Protein AF-A0A809YJ15-F1 (afdb_monomer)

Nearest PDB structures (foldseek):
  1y7y-assembly1_A  TM=7.885E-01  e=1.763E-01  Aeromonas hydrophila
  1y7y-assembly1_B  TM=7.933E-01  e=2.260E-01  Aeromonas hydrophila
  2ef8-assembly1_B  TM=7.068E-01  e=1.657E-01  Peduovirus P2
  4iwr-assembly1_B  TM=7.334E-01  e=2.723E-01  Enterobacter sp. RFL1396
  2b5a-assembly1_A  TM=6.409E-01  e=2.723E-01  [Bacillus] caldolyticus

pLDDT: mean 91.54, std 12.84, range [38.34, 98.5]

Organism: NCBI:txid1355477

Structure (mmCIF, N/CA/C/O backbone):
data_AF-A0A809YJ15-F1
#
_entry.id   AF-A0A809YJ15-F1
#
loop_
_atom_site.group_PDB
_atom_site.id
_atom_site.type_symbol
_atom_site.label_atom_id
_atom_site.label_alt_id
_atom_site.label_comp_id
_atom_site.label_asym_id
_atom_site.label_entity_id
_atom_site.label_seq_id
_atom_site.pdbx_PDB_ins_code
_atom_site.Cartn_x
_atom_site.Cartn_y
_atom_site.Cartn_z
_atom_site.o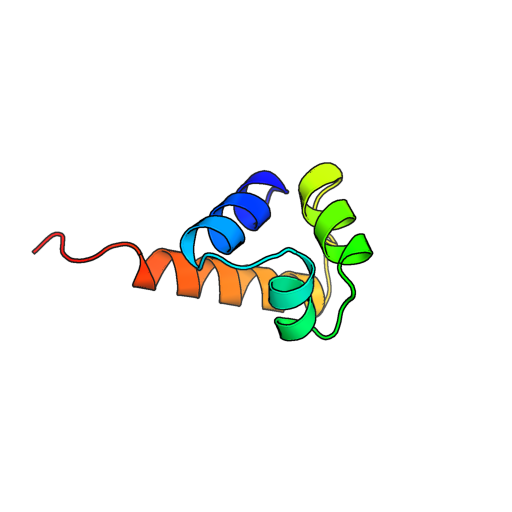ccupancy
_atom_sit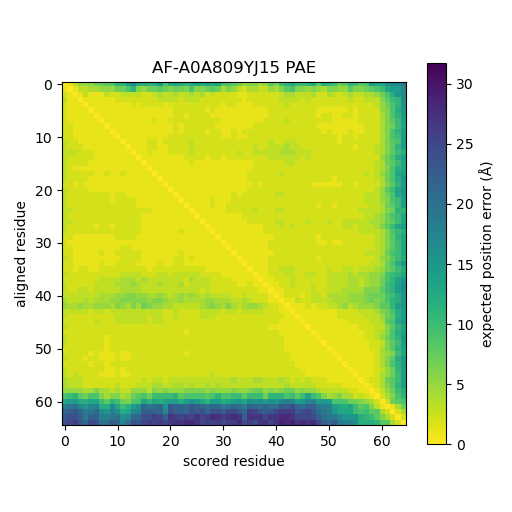e.B_iso_or_equiv
_atom_site.auth_seq_id
_atom_site.auth_comp_id
_atom_site.auth_asym_id
_atom_site.auth_atom_id
_atom_site.pdbx_PDB_model_num
ATOM 1 N N . MET A 1 1 ? 9.271 9.831 1.006 1.00 75.69 1 MET A N 1
ATOM 2 C CA . MET A 1 1 ? 8.393 8.897 1.740 1.00 75.69 1 MET A CA 1
ATOM 3 C C . MET A 1 1 ? 9.228 7.733 2.185 1.00 75.69 1 MET A C 1
ATOM 5 O O . MET A 1 1 ? 10.014 7.238 1.386 1.00 75.69 1 MET A O 1
ATOM 9 N N . ASP A 1 2 ? 9.042 7.346 3.434 1.00 89.62 2 ASP A N 1
ATOM 10 C CA . ASP A 1 2 ? 9.784 6.272 4.079 1.00 89.62 2 ASP A CA 1
ATOM 11 C C . ASP A 1 2 ? 8.903 5.021 4.241 1.00 89.62 2 ASP A C 1
ATOM 13 O O . ASP A 1 2 ? 7.674 5.133 4.277 1.00 89.62 2 ASP A O 1
ATOM 17 N N . GLY A 1 3 ? 9.517 3.842 4.347 1.00 93.44 3 GLY A N 1
ATOM 18 C CA . GLY A 1 3 ? 8.827 2.571 4.578 1.00 93.44 3 GLY A CA 1
ATOM 19 C C . GLY A 1 3 ? 8.011 2.572 5.873 1.00 93.44 3 GLY A C 1
ATOM 20 O O . GLY A 1 3 ? 6.897 2.047 5.903 1.00 93.44 3 GLY A O 1
ATOM 21 N N . ASP A 1 4 ? 8.489 3.270 6.905 1.00 95.69 4 ASP A N 1
ATOM 22 C CA . ASP A 1 4 ? 7.762 3.438 8.166 1.00 95.69 4 ASP A CA 1
ATOM 23 C C . ASP A 1 4 ? 6.445 4.210 8.002 1.00 95.69 4 ASP A C 1
ATOM 25 O O . ASP A 1 4 ? 5.478 3.943 8.715 1.00 95.69 4 ASP A O 1
ATOM 29 N N . MET A 1 5 ? 6.358 5.142 7.044 1.00 95.19 5 MET A N 1
ATOM 30 C CA . MET A 1 5 ? 5.100 5.846 6.763 1.00 95.19 5 MET A CA 1
ATOM 31 C C . MET A 1 5 ? 4.049 4.903 6.172 1.00 95.19 5 MET A C 1
ATOM 33 O O . MET A 1 5 ? 2.871 5.018 6.497 1.00 95.19 5 MET A O 1
ATOM 37 N N . ILE A 1 6 ? 4.480 3.966 5.325 1.00 96.50 6 ILE A N 1
ATOM 38 C CA . ILE A 1 6 ? 3.606 2.970 4.694 1.00 96.50 6 ILE A CA 1
ATOM 39 C C . ILE A 1 6 ? 3.077 2.009 5.756 1.00 96.50 6 ILE A C 1
ATOM 41 O O . ILE A 1 6 ? 1.869 1.792 5.835 1.00 96.50 6 ILE A O 1
ATOM 45 N N . ARG A 1 7 ? 3.969 1.512 6.626 1.00 97.50 7 ARG A N 1
ATOM 46 C CA . ARG A 1 7 ? 3.596 0.642 7.746 1.00 97.50 7 ARG A CA 1
ATOM 47 C C . ARG A 1 7 ? 2.554 1.305 8.648 1.00 97.50 7 ARG A C 1
ATOM 49 O O . ARG A 1 7 ? 1.511 0.712 8.900 1.00 97.50 7 ARG A O 1
ATOM 56 N N . ARG A 1 8 ? 2.803 2.551 9.071 1.00 96.38 8 ARG A N 1
ATOM 57 C CA . ARG A 1 8 ? 1.868 3.310 9.919 1.00 96.38 8 ARG A CA 1
ATOM 58 C C . ARG A 1 8 ? 0.515 3.508 9.247 1.00 96.38 8 ARG A C 1
ATOM 60 O O . ARG A 1 8 ? -0.506 3.288 9.883 1.00 96.38 8 ARG A O 1
ATOM 67 N N . ALA A 1 9 ? 0.491 3.897 7.972 1.00 96.44 9 ALA A N 1
ATOM 68 C CA . ALA A 1 9 ? -0.763 4.093 7.247 1.00 96.44 9 ALA A CA 1
ATOM 69 C C . ALA A 1 9 ? -1.590 2.802 7.175 1.00 96.44 9 ALA A C 1
ATOM 71 O O . ALA A 1 9 ? -2.793 2.835 7.413 1.00 96.44 9 ALA A O 1
ATOM 72 N N . ARG A 1 10 ? -0.939 1.664 6.912 1.00 97.19 10 ARG A N 1
ATOM 73 C CA . ARG A 1 10 ? -1.580 0.347 6.920 1.00 97.19 10 ARG A CA 1
ATOM 74 C C . ARG A 1 10 ? -2.138 -0.018 8.302 1.00 97.19 10 ARG A C 1
ATOM 76 O O . ARG A 1 10 ? -3.252 -0.522 8.399 1.00 97.19 10 ARG A O 1
ATOM 83 N N . GLU A 1 11 ? -1.369 0.219 9.361 1.00 96.75 11 GLU A N 1
ATOM 84 C CA . GLU A 1 11 ? -1.781 -0.073 10.742 1.00 96.75 11 GLU A CA 1
ATOM 85 C C . GLU A 1 11 ? -2.953 0.800 11.195 1.00 96.75 11 GLU A C 1
ATOM 87 O O . GLU A 1 11 ? -3.867 0.297 11.841 1.00 96.75 11 GLU A O 1
ATOM 92 N N . ILE A 1 12 ? -2.973 2.071 10.789 1.00 96.06 12 ILE A N 1
ATOM 93 C CA . ILE A 1 12 ? -4.082 3.001 11.031 1.00 96.06 12 ILE A CA 1
ATOM 94 C C . ILE A 1 12 ? -5.404 2.464 10.470 1.00 96.06 12 ILE A C 1
ATOM 96 O O . ILE A 1 12 ? -6.432 2.544 11.135 1.00 96.06 12 ILE A O 1
ATOM 100 N N . VAL A 1 13 ? -5.386 1.907 9.256 1.00 95.62 13 VAL A N 1
ATOM 101 C CA . VAL A 1 13 ? -6.587 1.322 8.636 1.00 95.62 13 VAL A CA 1
ATOM 102 C C . VAL A 1 13 ? -6.834 -0.131 9.058 1.00 95.62 13 VAL A C 1
ATOM 104 O O . VAL A 1 13 ? -7.805 -0.736 8.614 1.00 95.62 13 VAL A O 1
ATOM 107 N N . GLY A 1 14 ? -5.977 -0.702 9.913 1.00 97.38 14 GLY A N 1
ATOM 108 C CA . GLY A 1 14 ? -6.110 -2.069 10.419 1.00 97.38 14 GLY A CA 1
ATOM 109 C C . GLY A 1 14 ? -5.895 -3.163 9.368 1.00 97.38 14 GLY A C 1
ATOM 110 O O . GLY A 1 14 ? -6.376 -4.282 9.538 1.00 97.38 14 GLY A O 1
ATOM 111 N N . GLU A 1 15 ? -5.193 -2.868 8.271 1.00 97.44 15 GLU A N 1
ATOM 112 C CA . GLU A 1 15 ? -5.035 -3.805 7.156 1.00 97.44 15 GLU A CA 1
ATOM 113 C C . GLU A 1 15 ? -3.805 -4.717 7.315 1.00 97.44 15 GLU A C 1
ATOM 115 O O . GLU A 1 15 ? -2.736 -4.332 7.806 1.00 97.44 15 GLU A O 1
ATOM 120 N N . SER A 1 16 ? -3.928 -5.957 6.833 1.00 98.44 16 SER A N 1
ATOM 121 C CA . SER A 1 16 ? -2.761 -6.805 6.579 1.00 98.44 16 SER A CA 1
ATOM 122 C C . SER A 1 16 ? -1.979 -6.271 5.374 1.00 98.44 16 SER A C 1
ATOM 124 O O . SER A 1 16 ? -2.516 -5.543 4.540 1.00 98.44 16 SER A O 1
ATOM 126 N N . GLN A 1 17 ? -0.705 -6.642 5.232 1.00 98.50 17 GLN A N 1
ATOM 127 C CA . GLN A 1 17 ? 0.085 -6.228 4.064 1.00 98.50 17 GLN A CA 1
ATOM 128 C C . GLN A 1 17 ? -0.522 -6.727 2.739 1.00 98.50 17 GLN A C 1
ATOM 130 O O . GLN A 1 17 ? -0.428 -6.035 1.733 1.00 98.50 17 GLN A O 1
ATOM 135 N N . ALA A 1 18 ? -1.182 -7.891 2.741 1.00 98.44 18 ALA A N 1
ATOM 136 C CA . ALA A 1 18 ? -1.891 -8.406 1.569 1.00 98.44 18 ALA A CA 1
ATOM 137 C C . ALA A 1 18 ? -3.110 -7.542 1.208 1.00 98.44 18 ALA A C 1
ATOM 139 O O . ALA A 1 18 ? -3.274 -7.168 0.050 1.00 98.44 18 ALA A O 1
ATOM 140 N N . ALA A 1 19 ? -3.931 -7.183 2.201 1.00 98.25 19 ALA A N 1
ATOM 141 C CA . ALA A 1 19 ? -5.097 -6.325 1.990 1.00 98.25 19 ALA A CA 1
ATOM 142 C C . ALA A 1 19 ? -4.687 -4.922 1.516 1.00 98.25 19 ALA A C 1
ATOM 144 O O . ALA A 1 19 ? -5.258 -4.398 0.563 1.00 98.25 19 ALA A O 1
ATOM 145 N N . PHE A 1 20 ? -3.636 -4.359 2.117 1.00 97.75 20 PHE A N 1
ATOM 146 C CA . PHE A 1 20 ? -3.097 -3.063 1.717 1.00 97.75 20 PHE A CA 1
ATOM 147 C C . PHE A 1 20 ? -2.525 -3.096 0.291 1.00 97.75 20 PHE A C 1
ATOM 149 O O . PHE A 1 20 ? -2.765 -2.180 -0.490 1.00 97.75 20 PHE A O 1
ATOM 156 N N . GLY A 1 21 ? -1.812 -4.167 -0.076 1.00 97.31 21 GLY A N 1
ATOM 157 C CA . GLY A 1 21 ? -1.248 -4.357 -1.417 1.00 97.31 21 GLY A CA 1
ATOM 158 C C . GLY A 1 21 ? -2.306 -4.459 -2.513 1.00 97.31 21 GLY A C 1
ATOM 159 O O . GLY A 1 21 ? -2.140 -3.865 -3.579 1.00 97.31 21 GLY A O 1
ATOM 160 N N . ALA A 1 22 ? -3.440 -5.103 -2.222 1.00 97.50 22 ALA A N 1
ATOM 161 C CA . ALA A 1 22 ? -4.557 -5.226 -3.158 1.00 97.50 22 ALA A CA 1
ATOM 162 C C . ALA A 1 22 ? -5.106 -3.863 -3.629 1.00 97.50 22 ALA A C 1
ATOM 164 O O . ALA A 1 22 ? -5.591 -3.7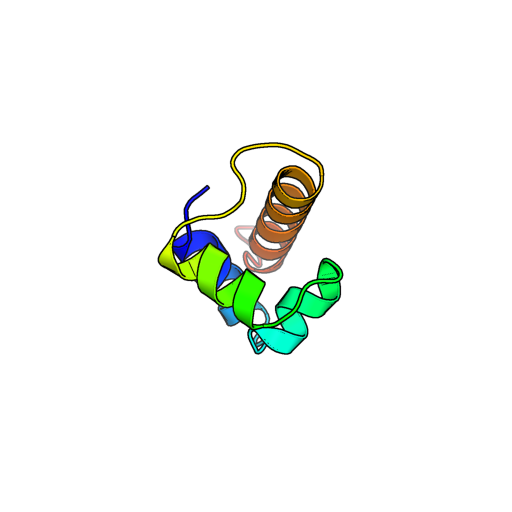52 -4.751 1.00 97.50 22 ALA A O 1
ATOM 165 N N . ARG A 1 23 ? -4.963 -2.795 -2.829 1.00 94.88 23 ARG A N 1
ATOM 166 C CA . ARG A 1 23 ? -5.352 -1.418 -3.205 1.00 94.88 23 ARG A CA 1
ATOM 167 C C . ARG A 1 23 ? -4.514 -0.846 -4.350 1.00 94.88 23 ARG A C 1
ATOM 169 O O . ARG A 1 23 ? -4.929 0.113 -4.995 1.00 94.88 23 ARG A O 1
ATOM 176 N N . PHE A 1 24 ? -3.331 -1.412 -4.573 1.00 94.75 24 PHE A N 1
ATOM 177 C CA . PHE A 1 24 ? -2.361 -0.983 -5.578 1.00 94.75 24 PHE A CA 1
ATOM 178 C C . PHE A 1 24 ? -2.093 -2.060 -6.634 1.00 94.75 24 PHE A C 1
ATOM 180 O O . PHE A 1 24 ? -1.158 -1.895 -7.414 1.00 94.75 24 PHE A O 1
ATOM 187 N N . ASP A 1 25 ? -2.879 -3.143 -6.643 1.00 96.06 25 ASP A N 1
ATOM 188 C CA . ASP A 1 25 ? -2.678 -4.315 -7.504 1.00 96.06 25 ASP A CA 1
ATOM 189 C C . ASP A 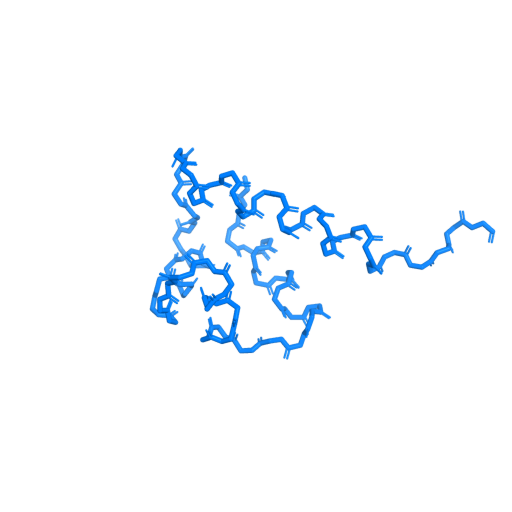1 25 ? -1.281 -4.950 -7.343 1.00 96.06 25 ASP A C 1
ATOM 191 O O . ASP A 1 25 ? -0.604 -5.313 -8.305 1.00 96.06 25 ASP A O 1
ATOM 195 N N . VAL A 1 26 ? -0.806 -5.044 -6.094 1.00 96.50 26 VAL A N 1
ATOM 196 C CA . VAL A 1 26 ? 0.468 -5.696 -5.754 1.00 96.50 26 VAL A CA 1
ATOM 197 C C . VAL A 1 26 ? 0.294 -6.734 -4.654 1.00 96.50 26 VAL A C 1
ATOM 199 O O . VAL A 1 26 ? -0.625 -6.671 -3.838 1.00 96.50 26 VAL A O 1
ATOM 202 N N . ASP A 1 27 ? 1.223 -7.683 -4.595 1.00 98.06 27 ASP A N 1
ATOM 203 C CA . ASP A 1 27 ? 1.227 -8.709 -3.560 1.00 98.06 27 ASP A CA 1
A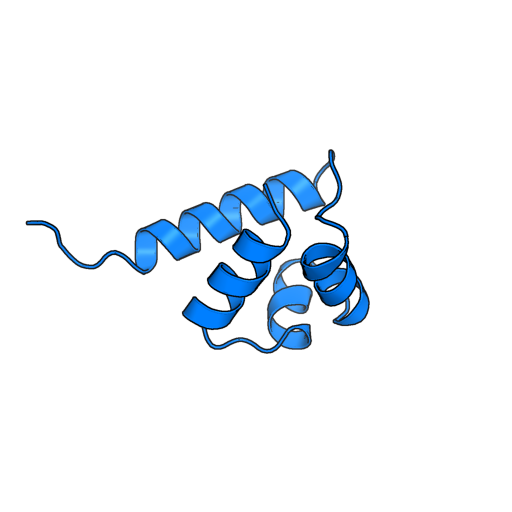TOM 204 C C . ASP A 1 27 ? 1.795 -8.220 -2.213 1.00 98.06 27 ASP A C 1
ATOM 206 O O . ASP A 1 27 ? 2.427 -7.164 -2.083 1.00 98.06 27 ASP A O 1
ATOM 210 N N . GLN A 1 28 ? 1.598 -9.046 -1.183 1.00 98.31 28 GLN A N 1
ATOM 211 C CA . GLN A 1 28 ? 2.124 -8.802 0.160 1.00 98.31 28 GLN A CA 1
ATOM 212 C C . GLN A 1 28 ? 3.653 -8.633 0.176 1.00 98.31 28 GLN A C 1
ATOM 214 O O . GLN A 1 28 ? 4.169 -7.835 0.962 1.00 98.31 28 GLN A O 1
ATOM 219 N N . SER A 1 29 ? 4.383 -9.343 -0.690 1.00 98.44 29 SER A N 1
ATOM 220 C CA . SER A 1 29 ? 5.849 -9.296 -0.736 1.00 98.44 29 SER A CA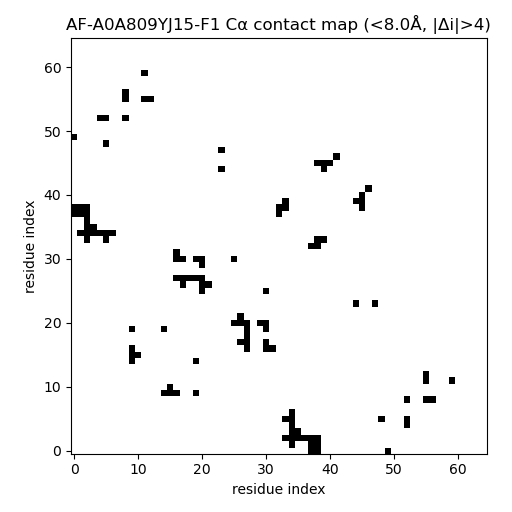 1
ATOM 221 C C . SER A 1 29 ? 6.359 -7.931 -1.206 1.00 98.44 29 SER A C 1
ATOM 223 O O . SER A 1 29 ? 7.369 -7.415 -0.716 1.00 98.44 29 SER A O 1
ATOM 225 N N . THR A 1 30 ? 5.609 -7.303 -2.108 1.00 97.88 30 THR A N 1
ATOM 226 C CA . THR A 1 30 ? 5.866 -5.965 -2.624 1.00 97.88 30 THR A CA 1
ATOM 227 C C . THR A 1 30 ? 5.648 -4.923 -1.534 1.00 97.88 30 THR A C 1
ATOM 229 O O . THR A 1 30 ? 6.515 -4.072 -1.331 1.00 97.88 30 THR A O 1
ATOM 232 N N . VAL A 1 31 ? 4.567 -5.042 -0.758 1.00 97.94 31 VAL A N 1
ATOM 233 C CA . VAL A 1 31 ? 4.322 -4.172 0.405 1.00 97.94 31 VAL A CA 1
ATOM 234 C C . VAL A 1 31 ? 5.401 -4.358 1.470 1.00 97.94 31 VAL A C 1
ATOM 236 O O . VAL A 1 31 ? 5.953 -3.373 1.957 1.00 97.94 31 VAL A O 1
ATOM 239 N N . HIS A 1 32 ? 5.784 -5.600 1.782 1.00 98.25 32 HIS A N 1
ATOM 240 C CA . HIS A 1 32 ? 6.889 -5.875 2.702 1.00 98.25 32 HIS A CA 1
ATOM 241 C C . HIS A 1 32 ? 8.196 -5.212 2.237 1.00 98.25 32 HIS A C 1
ATOM 243 O O . HIS A 1 32 ? 8.901 -4.591 3.037 1.00 98.25 32 HIS A O 1
ATOM 249 N N . ARG A 1 33 ? 8.518 -5.288 0.937 1.00 97.81 33 ARG A N 1
ATOM 250 C CA . ARG A 1 33 ? 9.679 -4.595 0.361 1.00 97.81 33 ARG A CA 1
ATOM 251 C C . ARG A 1 33 ? 9.556 -3.083 0.525 1.00 97.81 33 ARG A C 1
ATOM 253 O O . ARG A 1 33 ? 10.540 -2.451 0.894 1.00 97.81 33 ARG A O 1
ATOM 260 N N . TRP A 1 34 ? 8.382 -2.502 0.295 1.00 96.94 34 TRP A N 1
ATOM 261 C CA . TRP A 1 34 ? 8.176 -1.066 0.487 1.00 96.94 34 TRP A CA 1
ATOM 262 C C . TRP A 1 34 ? 8.372 -0.637 1.943 1.00 96.94 34 TRP A C 1
ATOM 264 O O . TRP A 1 34 ? 9.022 0.373 2.194 1.00 96.94 34 TRP A O 1
ATOM 274 N N . GLU A 1 35 ? 7.877 -1.419 2.901 1.00 97.3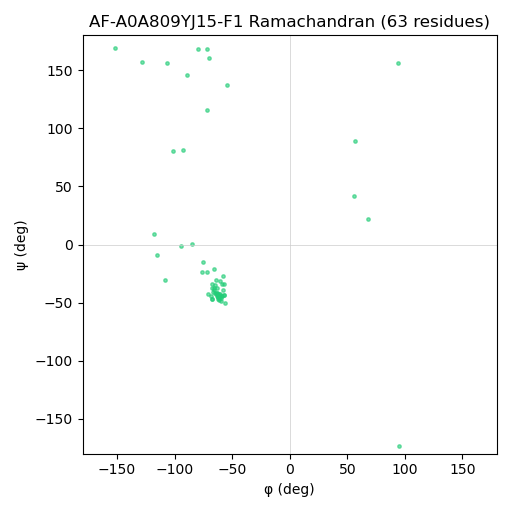8 35 GLU A N 1
ATOM 275 C CA . GLU A 1 35 ? 8.009 -1.130 4.334 1.00 97.38 35 GLU A CA 1
ATOM 276 C C . GLU A 1 35 ? 9.436 -1.324 4.878 1.00 97.38 35 GLU A C 1
ATOM 278 O O . GLU A 1 35 ? 9.774 -0.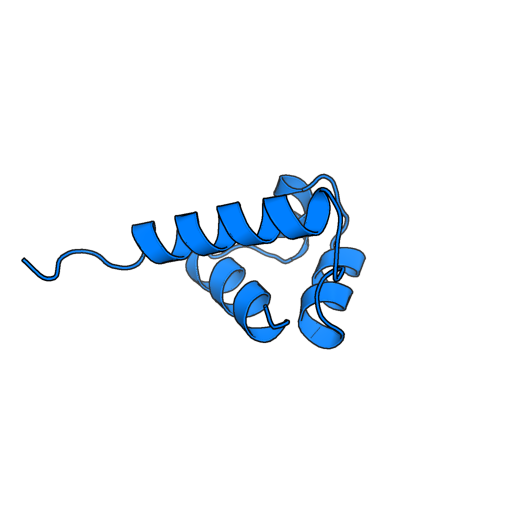751 5.910 1.00 97.38 35 GLU A O 1
ATOM 283 N N . THR A 1 36 ? 10.271 -2.145 4.229 1.00 97.31 36 THR A N 1
ATOM 284 C CA . THR A 1 36 ? 11.622 -2.492 4.724 1.00 97.31 36 THR A CA 1
ATOM 285 C C . THR A 1 36 ? 12.764 -1.872 3.925 1.00 97.31 36 THR A C 1
ATOM 287 O O . THR A 1 36 ? 13.838 -1.632 4.473 1.00 97.31 36 THR A O 1
ATOM 290 N N . LYS A 1 37 ? 12.570 -1.648 2.623 1.00 96.25 37 LYS A N 1
ATOM 291 C CA . LYS A 1 37 ? 13.565 -1.088 1.692 1.00 96.25 37 LYS A CA 1
ATOM 292 C C . LYS A 1 37 ? 13.151 0.268 1.129 1.00 96.25 37 LYS A C 1
ATOM 294 O O . LYS A 1 37 ? 13.961 0.920 0.477 1.00 96.25 37 LYS A O 1
ATOM 299 N N . GLY A 1 38 ? 11.915 0.683 1.383 1.00 94.56 38 GLY A N 1
ATOM 300 C CA . GLY A 1 38 ? 11.330 1.896 0.836 1.00 94.56 38 GLY A CA 1
ATOM 301 C C . GLY A 1 38 ? 10.530 1.642 -0.449 1.00 94.56 38 GLY A C 1
ATOM 302 O O . GLY A 1 38 ? 10.744 0.649 -1.156 1.00 94.56 38 GLY A O 1
ATOM 303 N N . PRO A 1 39 ? 9.574 2.533 -0.762 1.00 94.31 39 PRO A N 1
ATOM 304 C CA . PRO A 1 39 ? 8.768 2.439 -1.973 1.00 94.31 39 PRO A CA 1
ATOM 305 C C . PRO A 1 39 ? 9.584 2.776 -3.234 1.00 94.31 39 PRO A C 1
ATOM 307 O O . PRO A 1 39 ? 10.675 3.345 -3.145 1.00 94.31 39 PRO A O 1
ATOM 310 N N . PRO A 1 40 ? 9.045 2.504 -4.438 1.00 92.56 40 PRO A N 1
ATOM 311 C CA . PRO A 1 40 ? 9.643 2.958 -5.688 1.00 92.56 40 PRO A CA 1
ATOM 312 C C . PRO A 1 40 ? 9.853 4.473 -5.660 1.00 92.56 40 PRO A C 1
ATOM 314 O O . PRO A 1 40 ? 8.970 5.214 -5.246 1.00 92.56 40 PRO A O 1
ATOM 317 N N . THR A 1 41 ? 10.993 4.969 -6.134 1.00 92.81 41 THR A N 1
ATOM 318 C CA . THR A 1 41 ? 11.311 6.408 -6.053 1.00 92.81 41 THR A CA 1
ATOM 319 C C . THR A 1 41 ? 10.550 7.266 -7.066 1.00 92.81 41 THR A C 1
ATOM 321 O O . THR A 1 41 ? 10.491 8.484 -6.919 1.00 92.81 41 THR A O 1
ATOM 324 N N . ARG A 1 42 ? 9.950 6.648 -8.091 1.00 92.50 42 ARG A N 1
ATOM 325 C CA . ARG A 1 42 ? 9.243 7.313 -9.195 1.00 92.50 42 ARG A CA 1
ATOM 326 C C . ARG A 1 42 ? 8.144 6.426 -9.779 1.00 92.50 42 ARG A C 1
ATOM 328 O O . ARG A 1 42 ? 8.098 5.227 -9.518 1.00 92.50 42 ARG A O 1
ATOM 335 N N . GLY A 1 43 ? 7.300 7.019 -10.621 1.00 93.56 43 GLY A N 1
ATOM 336 C CA . GLY A 1 43 ? 6.283 6.306 -11.397 1.00 93.56 43 GLY A CA 1
ATOM 337 C C . GLY A 1 43 ? 4.893 6.266 -10.747 1.00 93.56 43 GLY A C 1
ATOM 338 O O . GLY A 1 43 ? 4.653 6.954 -9.753 1.00 93.56 43 GLY A O 1
ATOM 339 N N . PRO A 1 44 ? 3.952 5.507 -11.335 1.00 92.88 44 PRO A N 1
ATOM 340 C CA . PRO A 1 44 ? 2.556 5.469 -10.893 1.00 92.88 44 PRO A CA 1
ATOM 341 C C . PRO A 1 44 ? 2.383 4.941 -9.466 1.00 92.88 44 PRO A C 1
ATOM 343 O O . PRO A 1 44 ? 1.712 5.586 -8.667 1.00 92.88 44 PRO A O 1
ATOM 346 N N . ALA A 1 45 ? 3.064 3.846 -9.110 1.00 90.75 45 ALA A N 1
ATOM 347 C CA . ALA A 1 45 ? 2.998 3.263 -7.766 1.00 90.75 45 ALA A CA 1
ATOM 348 C C . ALA A 1 45 ? 3.425 4.260 -6.677 1.00 90.75 45 ALA A C 1
ATOM 350 O O . ALA A 1 45 ? 2.791 4.361 -5.629 1.00 90.75 45 ALA A O 1
ATOM 351 N N . ARG A 1 46 ? 4.462 5.063 -6.955 1.00 93.69 46 ARG A N 1
ATOM 352 C CA . ARG A 1 46 ? 4.928 6.112 -6.043 1.00 93.69 46 ARG A CA 1
ATOM 353 C C . ARG A 1 46 ? 3.845 7.161 -5.783 1.00 93.69 46 ARG A C 1
ATOM 355 O O . ARG A 1 46 ? 3.582 7.476 -4.627 1.00 93.69 46 ARG A O 1
ATOM 362 N N . ARG A 1 47 ? 3.204 7.658 -6.845 1.00 95.56 47 ARG A N 1
ATOM 363 C CA . ARG A 1 47 ? 2.133 8.664 -6.751 1.00 95.56 47 ARG A CA 1
ATOM 364 C C . ARG A 1 47 ? 0.882 8.115 -6.067 1.00 95.56 47 ARG A C 1
ATOM 366 O O . ARG A 1 47 ? 0.289 8.806 -5.245 1.00 95.56 47 ARG A O 1
ATOM 373 N N . ALA A 1 48 ? 0.511 6.872 -6.370 1.00 95.25 48 ALA A N 1
ATOM 374 C CA . ALA A 1 48 ? -0.620 6.204 -5.734 1.00 95.25 48 ALA A CA 1
ATOM 375 C C . ALA A 1 48 ? -0.408 6.066 -4.218 1.00 95.25 48 ALA A C 1
ATOM 377 O O . ALA A 1 48 ? -1.285 6.439 -3.444 1.00 95.25 48 ALA A O 1
ATOM 378 N N . LEU A 1 49 ? 0.782 5.628 -3.790 1.00 95.25 49 LEU A N 1
ATOM 379 C CA . LEU A 1 49 ? 1.143 5.555 -2.372 1.00 95.25 49 LEU A CA 1
ATOM 380 C C . LEU A 1 49 ? 1.080 6.922 -1.681 1.00 95.25 49 LEU A C 1
ATOM 382 O O . LEU A 1 49 ? 0.556 7.022 -0.577 1.00 95.25 49 LEU A O 1
ATOM 386 N N . GLU A 1 50 ? 1.601 7.980 -2.313 1.00 95.38 50 GLU A N 1
ATOM 387 C CA . GLU A 1 50 ? 1.536 9.349 -1.769 1.00 95.38 50 GLU A CA 1
ATOM 388 C C . GLU A 1 50 ? 0.110 9.820 -1.555 1.00 95.38 50 GLU A C 1
ATOM 390 O O . GLU A 1 50 ? -0.216 10.304 -0.469 1.00 95.38 50 GLU A O 1
ATOM 395 N N . SER A 1 51 ? -0.736 9.651 -2.570 1.00 95.69 51 SER A N 1
ATOM 396 C CA . SER A 1 51 ? -2.139 10.036 -2.483 1.00 95.69 51 SER A CA 1
ATOM 397 C C . SER A 1 51 ? -2.859 9.262 -1.383 1.00 95.69 51 SER A C 1
ATOM 399 O O . SER A 1 51 ? -3.599 9.850 -0.598 1.00 95.69 51 SER A O 1
ATOM 401 N N . GLU A 1 52 ? -2.626 7.955 -1.302 1.00 95.69 52 GLU A N 1
ATOM 402 C CA . GLU A 1 52 ? -3.333 7.087 -0.369 1.00 95.69 52 GLU A CA 1
ATOM 403 C C . GLU A 1 52 ? -2.913 7.328 1.084 1.00 95.69 52 GLU A C 1
ATOM 405 O O . GLU A 1 52 ? -3.759 7.454 1.966 1.00 95.69 52 GLU A O 1
ATOM 410 N N . ILE A 1 53 ? -1.614 7.491 1.336 1.00 94.81 53 ILE A N 1
ATOM 411 C CA . ILE A 1 53 ? -1.099 7.796 2.677 1.00 94.81 53 ILE A CA 1
ATOM 412 C C . ILE A 1 53 ? -1.565 9.177 3.138 1.00 94.81 53 ILE A C 1
ATOM 414 O O . ILE A 1 53 ? -1.944 9.339 4.298 1.00 94.81 53 ILE A O 1
ATOM 418 N N . SER A 1 54 ? -1.602 10.158 2.232 1.00 94.62 54 SER A N 1
ATOM 419 C CA . SER A 1 54 ? -2.132 11.491 2.545 1.00 94.62 54 SER A CA 1
ATOM 420 C C . SER A 1 54 ? -3.622 11.429 2.895 1.00 94.62 54 SER A C 1
ATOM 422 O O . SER A 1 54 ? -4.059 12.049 3.864 1.00 94.62 54 SER A O 1
ATOM 424 N N . ARG A 1 55 ? -4.397 10.626 2.153 1.00 95.00 55 ARG A N 1
ATOM 425 C CA . ARG A 1 55 ? -5.826 10.385 2.396 1.00 95.00 55 ARG A CA 1
ATOM 426 C C . ARG A 1 55 ? -6.073 9.728 3.758 1.00 95.00 55 ARG A C 1
ATOM 428 O O . ARG A 1 55 ? -6.937 10.185 4.502 1.00 95.00 55 ARG A O 1
ATOM 435 N N . ILE A 1 56 ? -5.306 8.690 4.096 1.00 94.88 56 ILE A N 1
ATOM 436 C CA . ILE A 1 56 ? -5.389 7.996 5.392 1.00 94.88 56 ILE A CA 1
ATOM 437 C C . ILE A 1 56 ? -5.035 8.949 6.539 1.00 94.88 56 ILE A C 1
ATOM 439 O O . ILE A 1 56 ? -5.761 9.012 7.531 1.00 94.88 56 ILE A O 1
ATOM 443 N N . GLY A 1 57 ? -3.963 9.733 6.388 1.00 92.19 57 GLY A N 1
ATOM 444 C CA . GLY A 1 57 ? -3.565 10.734 7.378 1.00 92.19 57 GLY A CA 1
ATOM 445 C C . GLY A 1 57 ? -4.661 11.771 7.638 1.00 92.19 57 GLY A C 1
ATOM 446 O O . GLY A 1 57 ? -4.975 12.046 8.792 1.00 92.19 57 GLY A O 1
ATOM 447 N N . ALA A 1 58 ? -5.301 12.278 6.580 1.00 92.00 58 ALA A N 1
ATOM 448 C CA . ALA A 1 58 ? -6.406 13.230 6.697 1.00 92.00 58 ALA A CA 1
ATOM 449 C C . ALA A 1 58 ? -7.650 12.637 7.387 1.00 92.00 58 ALA A C 1
ATOM 451 O O . ALA A 1 58 ? -8.333 13.341 8.122 1.00 92.00 58 ALA A O 1
ATOM 452 N N . GLN A 1 59 ? -7.940 11.348 7.184 1.00 86.38 59 GLN A N 1
ATOM 453 C CA . GLN A 1 59 ? -9.082 10.660 7.811 1.00 86.38 59 GLN A CA 1
ATOM 454 C C . GLN A 1 59 ? -8.848 10.307 9.284 1.00 86.38 59 GLN A C 1
ATOM 456 O O . GLN A 1 59 ? -9.805 10.145 10.035 1.00 86.38 59 GLN A O 1
ATOM 461 N N . SER A 1 60 ? -7.586 10.194 9.694 1.00 80.00 60 SER A N 1
ATOM 462 C CA . SER A 1 60 ? -7.200 9.730 11.034 1.00 80.00 60 SER A CA 1
ATOM 463 C C . SER A 1 60 ? -6.959 10.862 12.027 1.00 80.00 60 SER A C 1
ATOM 465 O O . SER A 1 60 ? -6.663 10.600 13.189 1.00 80.00 60 SER A O 1
ATOM 467 N N . ALA A 1 61 ? -7.095 12.113 11.587 1.00 65.44 61 ALA A N 1
ATOM 468 C CA . ALA A 1 61 ? -7.108 13.291 12.440 1.00 65.44 61 ALA A CA 1
ATOM 469 C C . ALA A 1 61 ? -8.560 13.774 12.639 1.00 65.44 61 ALA A C 1
ATOM 471 O O . ALA A 1 61 ? -8.993 14.699 11.948 1.00 65.44 61 ALA A O 1
ATOM 472 N N . PRO A 1 62 ? -9.356 13.169 13.543 1.00 52.41 62 PRO A N 1
ATOM 473 C CA . PRO A 1 62 ? -10.649 13.730 13.901 1.00 52.41 62 PRO A CA 1
ATOM 474 C C . PRO A 1 62 ? -10.430 14.990 14.753 1.00 52.41 62 PRO A C 1
ATOM 476 O O . PRO A 1 62 ? -9.884 14.907 15.846 1.00 52.41 62 PRO A O 1
ATOM 479 N N . GLY A 1 63 ? -10.850 16.149 14.238 1.00 50.84 63 GLY A N 1
ATOM 480 C CA . GLY A 1 63 ? -11.158 17.359 15.013 1.00 50.84 63 GLY A CA 1
ATOM 481 C C . GLY A 1 63 ?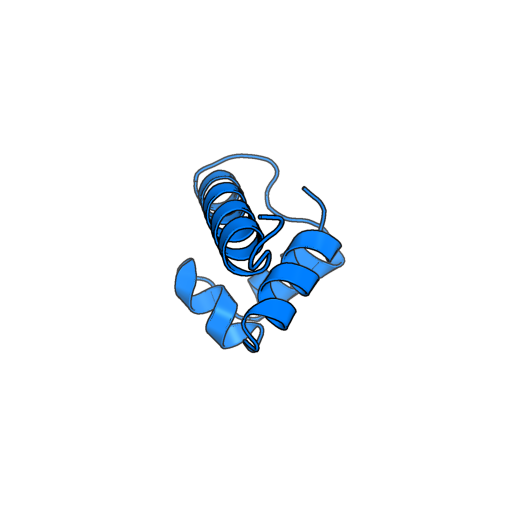 -10.051 17.934 15.911 1.00 50.84 63 GLY A C 1
ATOM 482 O O . GLY A 1 63 ? -10.042 17.701 17.113 1.00 50.84 63 GLY A O 1
ATOM 483 N N . MET A 1 64 ? -9.213 18.820 15.361 1.00 43.09 64 MET A N 1
ATOM 484 C CA . MET A 1 64 ? -8.868 20.057 16.080 1.00 43.09 64 MET A CA 1
ATOM 485 C C . MET A 1 64 ? -9.847 21.142 15.615 1.00 43.09 64 MET A C 1
ATOM 487 O O . MET A 1 64 ? -9.546 21.905 14.699 1.00 43.09 64 MET A O 1
ATOM 491 N N . ALA A 1 65 ? -11.047 21.136 16.191 1.00 38.34 65 ALA A N 1
ATOM 492 C CA . ALA A 1 65 ? -12.016 22.228 16.165 1.00 38.34 65 ALA A CA 1
ATOM 493 C C . ALA A 1 65 ? -12.811 22.180 17.471 1.00 38.34 65 ALA A C 1
ATOM 495 O O . ALA A 1 65 ? -13.186 21.052 17.865 1.00 38.34 65 ALA A O 1
#

Secondary structure (DSSP, 8-state):
--HHHHHHHHHHTT--HHHHHHTTT--HHHHHHHHHH---SSSHHHHHHHHHHHHHHHHS-----

Mean predicted aligned error: 3.94 Å

Foldseek 3Di:
DALCLLVVLCVLVPHQLQRSQVQVPGGSVLNVCCNPVNHDPDDDSVVSSVVSSVVSVVVSDPDPD

Sequence (65 aa):
MDGDMIRRAREIVGESQAAFGARFDVDQSTVHRWETKGPPTRGPARRALESEISRIGAQSAPGMA

Radius of gyration: 11.7 Å; Cα contacts (8 Å, |Δi|>4): 60; chains: 1; bounding box: 26×32×28 Å

InterPro domains:
  IPR001387 Cro/C1-type, helix-turn-helix domain [cd00093] (3-50)
  IPR010982 Lambda repressor-like, DNA-binding domain superfamily [G3DSA:1.10.260.40] (5-59)
  IPR010982 Lambda repressor-like, DNA-binding domain superfamily [SSF47413] (3-38)

Solvent-accessible surface area (backbone atoms only — not comparable to full-atom values): 3770 Å² total; per-residue (Å²): 131,54,16,66,57,54,49,50,46,34,56,75,72,70,46,52,52,49,62,53,15,55,79,70,78,39,53,36,69,56,39,51,41,20,42,75,76,33,58,62,94,61,63,68,70,32,52,51,50,50,54,50,47,51,51,51,54,61,70,71,59,79,71,98,120